Protein AF-A0A524F4Z5-F1 (afdb_monomer)

Nearest PDB structures (foldseek):
  6wq2-assembly1_B  TM=1.873E-01  e=2.964E+00  Sulfolobus islandicus filamentous virus
  3lyf-assembly6_D  TM=2.215E-01  e=5.406E+00  Rift Valley fever virus

Solvent-accessible surface area (backbone atoms only — not comparable to full-atom values): 9202 Å² total; per-residue (Å²): 134,85,80,88,82,89,83,84,81,87,85,84,71,66,66,62,55,52,52,51,52,51,52,48,54,51,49,52,53,50,51,53,51,49,51,52,52,48,54,63,68,63,49,78,84,70,77,68,49,76,67,52,51,51,50,53,50,47,60,42,35,22,27,77,62,23,43,53,51,48,50,57,37,37,76,74,36,52,68,59,35,51,52,51,44,45,70,77,46,37,73,73,53,62,75,41,46,70,61,51,50,52,38,53,76,69,63,76,53,81,60,48,73,39,45,44,68,57,54,52,49,50,51,30,56,74,73,65,55,71,90,81,54,71,41,72,45,98,87,71,53,74,40,46,46,73,61,51,55,61,65,71,77,113

Secondary structure (DSSP, 8-state):
-------------HHHHHHHHHHHHHHHHHHHHHHHHHHHHTS------HHHHHHHHHHHHB-HHHHHHHHHHHHH-HHHHHHHHHHHS-HHHHHTHHHHHHHHHTT-S-S--B-HHHHHHHHHHHTT-PPP-EEEPTTS-EEEHHHHHHHH--

pLDDT: mean 79.38, std 15.37, range [38.62, 95.5]

Structure (mmCIF, N/CA/C/O backbone):
data_AF-A0A524F4Z5-F1
#
_entry.id   AF-A0A524F4Z5-F1
#
loop_
_atom_site.group_PDB
_atom_site.id
_atom_site.type_symbol
_atom_site.label_atom_id
_atom_site.label_alt_id
_atom_site.label_comp_id
_atom_site.label_asym_id
_atom_site.label_entity_id
_atom_site.label_seq_id
_atom_site.pdbx_PDB_ins_code
_atom_site.Cartn_x
_atom_site.Cartn_y
_atom_site.Cartn_z
_atom_site.occupancy
_atom_site.B_iso_or_equiv
_atom_site.auth_seq_id
_atom_site.auth_comp_id
_atom_site.auth_asym_id
_atom_site.auth_atom_id
_atom_site.pdbx_PDB_model_num
ATOM 1 N N . MET A 1 1 ? 71.850 -47.833 -68.555 1.00 38.62 1 MET A N 1
ATOM 2 C CA . MET A 1 1 ? 72.145 -46.620 -67.765 1.00 38.62 1 MET A CA 1
ATOM 3 C C . MET A 1 1 ? 70.801 -45.934 -67.577 1.00 38.62 1 MET A C 1
ATOM 5 O O . MET A 1 1 ? 70.220 -45.579 -68.591 1.00 38.62 1 MET A O 1
ATOM 9 N N . HIS A 1 2 ? 70.133 -46.234 -66.455 1.00 41.25 2 HIS A N 1
ATOM 10 C CA . HIS A 1 2 ? 70.015 -45.360 -65.258 1.00 41.25 2 HIS A CA 1
ATOM 11 C C . HIS A 1 2 ? 68.964 -44.259 -65.516 1.00 41.25 2 HIS A C 1
ATOM 13 O O . HIS A 1 2 ? 69.040 -43.614 -66.550 1.00 41.25 2 HIS A O 1
ATOM 19 N N . ASP A 1 3 ? 67.951 -43.995 -64.697 1.00 41.09 3 ASP A N 1
ATOM 20 C CA . ASP A 1 3 ? 67.631 -44.443 -63.343 1.00 41.09 3 ASP A CA 1
ATOM 21 C C . ASP A 1 3 ? 66.128 -44.265 -63.073 1.00 41.09 3 ASP A C 1
ATOM 23 O O . ASP A 1 3 ? 65.439 -43.477 -63.725 1.00 41.09 3 ASP A O 1
ATOM 27 N N . SER A 1 4 ? 65.663 -45.045 -62.104 1.00 51.72 4 SER A N 1
ATOM 28 C CA . SER A 1 4 ? 64.424 -44.927 -61.338 1.00 51.72 4 SER A CA 1
ATOM 29 C C . SER A 1 4 ? 64.234 -43.533 -60.719 1.00 51.72 4 SER A C 1
ATOM 31 O O . SER A 1 4 ? 65.217 -42.868 -60.424 1.00 51.72 4 SER A O 1
ATOM 33 N N . GLU A 1 5 ? 62.992 -43.131 -60.427 1.00 43.03 5 GLU A N 1
ATOM 34 C CA . GLU A 1 5 ? 62.513 -42.970 -59.037 1.00 43.03 5 GLU A CA 1
ATOM 35 C C . GLU A 1 5 ? 61.092 -42.387 -58.969 1.00 43.03 5 GLU A C 1
ATOM 37 O O . GLU A 1 5 ? 60.738 -41.395 -59.604 1.00 43.03 5 GLU A O 1
ATOM 42 N N . GLU A 1 6 ? 60.280 -43.067 -58.161 1.00 54.38 6 GLU A N 1
ATOM 43 C CA . GLU A 1 6 ? 59.033 -42.603 -57.567 1.00 54.38 6 GLU A CA 1
ATOM 44 C C . GLU A 1 6 ? 59.255 -41.348 -56.711 1.00 54.38 6 GLU A C 1
ATOM 46 O O . GLU A 1 6 ? 60.280 -41.217 -56.058 1.00 54.38 6 GLU A O 1
ATOM 51 N N . THR A 1 7 ? 58.243 -40.487 -56.600 1.00 43.34 7 THR A N 1
ATOM 52 C CA . THR A 1 7 ? 57.747 -39.930 -55.320 1.00 43.34 7 THR A CA 1
ATOM 53 C C . THR A 1 7 ? 56.401 -39.248 -55.621 1.00 43.34 7 THR A C 1
ATOM 55 O O . THR A 1 7 ? 56.294 -38.448 -56.540 1.00 43.34 7 THR A O 1
ATOM 58 N N . SER A 1 8 ? 55.261 -39.721 -55.111 1.00 40.84 8 SER A N 1
ATOM 59 C CA . SER A 1 8 ? 54.790 -39.746 -53.719 1.00 40.84 8 SER A CA 1
ATOM 60 C C . SER A 1 8 ? 54.207 -38.401 -53.237 1.00 40.84 8 SER A C 1
ATOM 62 O O . SER A 1 8 ? 54.932 -37.444 -53.013 1.00 40.84 8 SER A O 1
ATOM 64 N N . SER A 1 9 ? 52.879 -38.433 -53.042 1.00 41.41 9 SER A N 1
ATOM 65 C CA . SER A 1 9 ? 52.069 -37.898 -51.923 1.00 41.41 9 SER A CA 1
ATOM 66 C C . SER A 1 9 ? 51.893 -36.383 -51.624 1.00 41.41 9 SER A C 1
ATOM 68 O O . SER A 1 9 ? 52.785 -35.731 -51.106 1.00 41.41 9 SER A O 1
ATOM 70 N N . ASN A 1 10 ? 50.620 -35.943 -51.789 1.00 48.47 10 ASN A N 1
ATOM 71 C CA . ASN A 1 10 ? 49.735 -35.117 -50.910 1.00 48.47 10 ASN A CA 1
ATOM 72 C C . ASN A 1 10 ? 50.155 -33.690 -50.452 1.00 48.47 10 ASN A C 1
ATOM 74 O O . ASN A 1 10 ? 51.334 -33.370 -50.492 1.00 48.47 10 ASN A O 1
ATOM 78 N N . PRO A 1 11 ? 49.262 -32.833 -49.879 1.00 50.22 11 PRO A N 1
ATOM 79 C CA . PRO A 1 11 ? 47.782 -32.774 -49.856 1.00 50.22 11 PRO A CA 1
ATOM 80 C C . PRO A 1 11 ? 47.219 -31.390 -50.306 1.00 50.22 11 PRO A C 1
ATOM 82 O O . PRO A 1 11 ? 47.897 -30.372 -50.196 1.00 50.22 11 PRO A O 1
ATOM 85 N N . LYS A 1 12 ? 45.955 -31.294 -50.751 1.00 47.56 12 LYS A N 1
ATOM 86 C CA . LYS A 1 12 ? 45.257 -29.991 -50.939 1.00 47.56 12 LYS A CA 1
ATOM 87 C C . LYS A 1 12 ? 43.838 -29.937 -50.353 1.00 47.56 12 LYS A C 1
ATOM 89 O O . LYS A 1 12 ? 43.072 -29.044 -50.691 1.00 47.56 12 LYS A O 1
ATOM 94 N N . ASP A 1 13 ? 43.515 -30.838 -49.430 1.00 50.78 13 ASP A N 1
ATOM 95 C CA . ASP A 1 13 ? 42.145 -30.971 -48.913 1.00 50.78 13 ASP A CA 1
ATOM 96 C C . ASP A 1 13 ? 41.924 -30.312 -47.534 1.00 50.78 13 ASP A C 1
ATOM 98 O O . ASP A 1 13 ? 40.803 -30.281 -47.046 1.00 50.78 13 ASP A O 1
ATOM 102 N N . GLY A 1 14 ? 42.958 -29.728 -46.911 1.00 50.19 14 GLY A N 1
ATOM 103 C CA . GLY A 1 14 ? 42.851 -29.126 -45.569 1.00 50.19 14 GLY A CA 1
ATOM 104 C C . GLY A 1 14 ? 42.303 -27.691 -45.523 1.00 50.19 14 GLY A C 1
ATOM 105 O O . GLY A 1 14 ? 41.652 -27.316 -44.555 1.00 50.19 14 GLY A O 1
ATOM 106 N N . GLU A 1 15 ? 42.523 -26.883 -46.567 1.00 51.28 15 GLU A N 1
ATOM 107 C CA . GLU A 1 15 ? 42.117 -25.464 -46.561 1.00 51.28 15 GLU A CA 1
ATOM 108 C C . GLU A 1 15 ? 40.605 -25.277 -46.760 1.00 51.28 15 GLU A C 1
ATOM 110 O O . GLU A 1 15 ? 40.031 -24.307 -46.276 1.00 51.28 15 GLU A O 1
ATOM 115 N N . SER A 1 16 ? 39.938 -26.205 -47.453 1.00 55.50 16 SER A N 1
ATOM 116 C CA . SER A 1 16 ? 38.496 -26.089 -47.727 1.00 55.50 16 SER A CA 1
ATOM 117 C C . SER A 1 16 ? 37.655 -26.411 -46.488 1.00 55.50 16 SER A C 1
ATOM 119 O O . SER A 1 16 ? 36.688 -25.708 -46.206 1.00 55.50 16 SER A O 1
ATOM 121 N N . GLU A 1 17 ? 38.067 -27.408 -45.698 1.00 54.53 17 GLU A N 1
ATOM 122 C CA . GLU A 1 17 ? 37.379 -27.773 -44.454 1.00 54.53 17 GLU A CA 1
ATOM 123 C C . GLU A 1 17 ? 37.566 -26.716 -43.354 1.00 54.53 17 GLU A C 1
ATOM 125 O O . GLU A 1 17 ? 36.618 -26.410 -42.630 1.00 54.53 17 GLU A O 1
ATOM 130 N N . GLU A 1 18 ? 38.749 -26.097 -43.240 1.00 57.56 18 GLU A N 1
ATOM 131 C CA . GLU A 1 18 ? 38.970 -24.995 -42.291 1.00 57.56 18 GLU A CA 1
ATOM 132 C C . GLU A 1 18 ? 38.126 -23.762 -42.630 1.00 57.56 18 GLU A C 1
ATOM 134 O O . GLU A 1 18 ? 37.496 -23.187 -41.738 1.00 57.56 18 GLU A O 1
ATOM 139 N N . VAL A 1 19 ? 38.047 -23.389 -43.911 1.00 59.69 19 VAL A N 1
ATOM 140 C CA . VAL A 1 19 ? 37.219 -22.262 -44.364 1.00 59.69 19 VAL A CA 1
ATOM 141 C C . VAL A 1 19 ? 35.735 -22.540 -44.121 1.00 59.69 19 VAL A C 1
ATOM 143 O O . VAL A 1 19 ? 35.024 -21.654 -43.639 1.00 59.69 19 VAL A O 1
ATOM 146 N N . ASP A 1 20 ? 35.267 -23.765 -44.366 1.00 68.81 20 ASP A N 1
ATOM 147 C CA . ASP A 1 20 ? 33.886 -24.162 -44.079 1.00 68.81 20 ASP A CA 1
ATOM 148 C C . ASP A 1 20 ? 33.585 -24.149 -42.568 1.00 68.81 20 ASP A C 1
ATOM 150 O O . ASP A 1 20 ? 32.542 -23.636 -42.141 1.00 68.81 20 ASP A O 1
ATOM 154 N N . HIS A 1 21 ? 34.529 -24.588 -41.730 1.00 73.06 21 HIS A N 1
ATOM 155 C CA . HIS A 1 21 ? 34.413 -24.513 -40.272 1.00 73.06 21 HIS A CA 1
ATOM 156 C C . HIS A 1 21 ? 34.409 -23.076 -39.734 1.00 73.06 21 HIS A C 1
ATOM 158 O O . HIS A 1 21 ? 33.690 -22.770 -38.773 1.00 73.06 21 HIS A O 1
ATOM 164 N N . GLU A 1 22 ? 35.193 -22.173 -40.321 1.00 71.75 22 GLU A N 1
ATOM 165 C CA . GLU A 1 22 ? 35.170 -20.752 -39.970 1.00 71.75 22 GLU A CA 1
ATOM 166 C C . GLU A 1 22 ? 33.857 -20.086 -40.392 1.00 71.75 22 GLU A C 1
ATOM 168 O O . GLU A 1 22 ? 33.263 -19.325 -39.615 1.00 71.75 22 GLU A O 1
ATOM 173 N N . LEU A 1 23 ? 33.342 -20.429 -41.574 1.00 75.25 23 LEU A N 1
ATOM 174 C CA . LEU A 1 23 ? 32.065 -19.925 -42.071 1.00 75.25 23 LEU A CA 1
ATOM 175 C C . LEU A 1 23 ? 30.895 -20.376 -41.185 1.00 75.25 23 LEU A C 1
ATOM 177 O O . LEU A 1 23 ? 29.981 -19.595 -40.889 1.00 75.25 23 LEU A O 1
ATOM 181 N N . GLU A 1 24 ? 30.938 -21.620 -40.715 1.00 80.00 24 GLU A N 1
ATOM 182 C CA . GLU A 1 24 ? 29.933 -22.184 -39.820 1.00 80.00 24 GLU A CA 1
ATOM 183 C C . GLU A 1 24 ? 29.983 -21.551 -38.423 1.00 80.00 24 GLU A C 1
ATOM 185 O O . GLU A 1 24 ? 28.942 -21.159 -37.882 1.00 80.00 24 GLU A O 1
ATOM 190 N N . LYS A 1 25 ? 31.184 -21.306 -37.879 1.00 83.31 25 LYS A N 1
ATOM 191 C CA . LYS A 1 25 ? 31.359 -20.536 -36.634 1.00 83.31 25 LYS A CA 1
ATOM 192 C C . LYS A 1 25 ? 30.787 -19.122 -36.749 1.00 83.31 25 LYS A C 1
ATOM 194 O O . LYS A 1 25 ? 30.129 -18.646 -35.820 1.00 83.31 25 LYS A O 1
ATOM 199 N N . ILE A 1 26 ? 30.991 -18.446 -37.882 1.00 80.00 26 ILE A N 1
ATOM 200 C CA . ILE A 1 26 ? 30.446 -17.101 -38.124 1.00 80.00 26 ILE A CA 1
ATOM 201 C C . ILE A 1 26 ? 28.912 -17.139 -38.208 1.00 80.00 26 ILE A C 1
ATOM 203 O O . ILE A 1 26 ? 28.247 -16.266 -37.637 1.00 80.00 26 ILE A O 1
ATOM 207 N N . ARG A 1 27 ? 28.333 -18.154 -38.863 1.00 80.62 27 ARG A N 1
ATOM 208 C CA . ARG A 1 27 ? 26.874 -18.355 -38.927 1.00 80.62 27 ARG A CA 1
ATOM 209 C C . ARG A 1 27 ? 26.264 -18.590 -37.550 1.00 80.62 27 ARG A C 1
ATOM 211 O O . ARG A 1 27 ? 25.295 -17.912 -37.211 1.00 80.62 27 ARG A O 1
ATOM 218 N N . LEU A 1 28 ? 26.848 -19.485 -36.754 1.00 83.88 28 LEU A N 1
ATOM 219 C CA . LEU A 1 28 ? 26.399 -19.781 -35.391 1.00 83.88 28 LEU A CA 1
ATOM 220 C C . LEU A 1 28 ? 26.448 -18.533 -34.508 1.00 83.88 28 LEU A C 1
ATOM 222 O O . LEU A 1 28 ? 25.459 -18.193 -33.861 1.00 83.88 28 LEU A O 1
ATOM 226 N N . LYS A 1 29 ? 27.550 -17.780 -34.563 1.00 84.00 29 LYS A N 1
ATOM 227 C CA . LYS A 1 29 ? 27.709 -16.539 -33.796 1.00 84.00 29 LYS A CA 1
ATOM 228 C C . LYS A 1 29 ? 26.704 -15.459 -34.213 1.00 84.00 29 LYS A C 1
ATOM 230 O O . LYS A 1 29 ? 26.162 -14.759 -33.357 1.00 84.00 29 LYS A O 1
ATOM 235 N N . ARG A 1 30 ? 26.401 -15.335 -35.514 1.00 82.25 30 ARG A N 1
ATOM 236 C CA . ARG A 1 30 ? 25.336 -14.441 -36.004 1.00 82.25 30 ARG A CA 1
ATOM 237 C C . ARG A 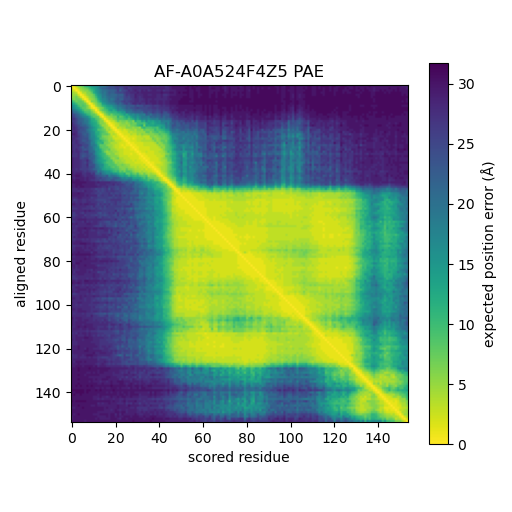1 30 ? 23.959 -14.888 -35.525 1.00 82.25 30 ARG A C 1
ATOM 239 O O . ARG A 1 30 ? 23.201 -14.051 -35.044 1.00 82.25 30 ARG A O 1
ATOM 246 N N . MET A 1 31 ? 23.650 -16.178 -35.617 1.00 84.25 31 MET A N 1
ATOM 247 C CA . MET A 1 31 ? 22.371 -16.731 -35.174 1.00 84.25 31 MET A CA 1
ATOM 248 C C . MET A 1 31 ? 22.164 -16.529 -33.670 1.00 84.25 31 MET A C 1
ATOM 250 O O . MET A 1 31 ? 21.097 -16.081 -33.260 1.00 84.25 31 MET A O 1
ATOM 254 N N . GLU A 1 32 ? 23.198 -16.756 -32.858 1.00 84.62 32 GLU A N 1
ATOM 255 C CA . GLU A 1 32 ? 23.166 -16.500 -31.417 1.00 84.62 32 GLU A CA 1
ATOM 256 C C . GLU A 1 32 ? 22.948 -15.010 -31.113 1.00 84.62 32 GLU A C 1
ATOM 258 O O . GLU A 1 32 ? 22.133 -14.658 -30.259 1.00 84.62 32 GLU A O 1
ATOM 263 N N . SER A 1 33 ? 23.627 -14.118 -31.844 1.00 81.94 33 SER A N 1
ATOM 264 C CA . SER A 1 33 ? 23.452 -12.672 -31.673 1.00 81.94 33 SER A CA 1
ATOM 265 C C . SER A 1 33 ? 22.035 -12.210 -32.035 1.00 81.94 33 SER A C 1
ATOM 267 O O . SER A 1 33 ? 21.447 -11.417 -31.299 1.00 81.94 33 SER A O 1
ATOM 269 N N . LEU A 1 34 ? 21.451 -12.772 -33.100 1.00 79.25 34 LEU A N 1
ATOM 270 C CA . LEU A 1 34 ? 20.078 -12.500 -33.524 1.00 79.25 34 LEU A CA 1
ATOM 271 C C . LEU A 1 34 ? 19.064 -13.045 -32.516 1.00 79.25 34 LEU A C 1
ATOM 273 O O . LEU A 1 34 ? 18.129 -12.334 -32.165 1.00 79.25 34 LEU A O 1
ATOM 277 N N . LEU A 1 35 ? 19.276 -14.253 -31.984 1.00 80.31 35 LEU A N 1
ATOM 278 C CA . LEU A 1 35 ? 18.445 -14.837 -30.925 1.00 80.31 35 LEU A CA 1
ATOM 279 C C . LEU A 1 35 ? 18.499 -14.014 -29.634 1.00 80.31 35 LEU A C 1
ATOM 281 O O . LEU A 1 35 ? 17.460 -13.763 -29.028 1.00 80.31 35 LEU A O 1
ATOM 285 N N . ARG A 1 36 ? 19.683 -13.542 -29.224 1.00 79.31 36 ARG A N 1
ATOM 286 C CA . ARG A 1 36 ? 19.837 -12.661 -28.054 1.00 79.31 36 ARG A CA 1
ATOM 287 C C . ARG A 1 36 ? 19.158 -11.311 -28.257 1.00 79.31 36 ARG A C 1
ATOM 289 O O . ARG A 1 36 ? 18.475 -10.836 -27.350 1.00 79.31 36 ARG A O 1
ATOM 296 N N . GLN A 1 37 ? 19.308 -10.709 -29.435 1.00 75.25 37 GLN A N 1
ATOM 297 C CA . GLN A 1 37 ? 18.658 -9.444 -29.770 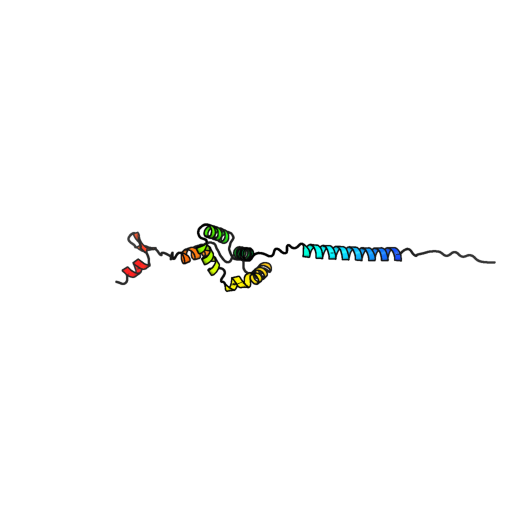1.00 75.25 37 GLN A CA 1
ATOM 298 C C . GLN A 1 37 ? 17.135 -9.611 -29.844 1.00 75.25 37 GLN A C 1
ATOM 300 O O . GLN A 1 37 ? 16.393 -8.780 -29.319 1.00 75.25 37 GLN A O 1
ATOM 305 N N . GLN A 1 38 ? 16.655 -10.719 -30.408 1.00 70.62 38 GLN A N 1
ATOM 306 C CA . GLN A 1 38 ? 15.236 -11.053 -30.464 1.00 70.62 38 GLN A CA 1
ATOM 307 C C . GLN A 1 38 ? 14.663 -11.331 -29.065 1.00 70.62 38 GLN A C 1
ATOM 309 O O . GLN A 1 38 ? 13.594 -10.819 -28.749 1.00 70.62 38 GLN A O 1
ATOM 314 N N . GLN A 1 39 ? 15.380 -12.044 -28.189 1.00 66.06 39 GLN A N 1
ATOM 315 C CA . GLN A 1 39 ? 14.977 -12.235 -26.789 1.00 66.06 39 GLN A CA 1
ATOM 316 C C . GLN A 1 39 ? 14.957 -10.922 -25.997 1.00 66.06 39 GLN A C 1
ATOM 318 O O . GLN A 1 39 ? 14.060 -10.723 -25.181 1.00 66.06 39 GLN A O 1
ATOM 323 N N . GLN A 1 40 ? 15.901 -10.004 -26.233 1.00 61.97 40 GLN A N 1
ATOM 324 C CA . GLN A 1 40 ? 15.853 -8.666 -25.630 1.00 61.97 40 GLN A CA 1
ATOM 325 C C . GLN A 1 40 ? 14.678 -7.833 -26.157 1.00 61.97 40 GLN A C 1
ATOM 327 O O . GLN A 1 40 ? 14.064 -7.114 -25.376 1.00 61.97 40 GLN A O 1
ATOM 332 N N . SER A 1 41 ? 14.328 -7.973 -27.438 1.00 57.16 41 SER A N 1
ATOM 333 C CA . SER A 1 41 ? 13.207 -7.258 -28.073 1.00 57.16 41 SER A CA 1
ATOM 334 C C . SER A 1 41 ? 11.832 -7.835 -27.708 1.00 57.16 41 SER A C 1
ATOM 336 O O . SER A 1 41 ? 10.829 -7.137 -27.802 1.00 57.16 41 SER A O 1
ATOM 338 N N . GLN A 1 42 ? 11.782 -9.110 -27.304 1.00 54.16 42 GLN A N 1
ATOM 339 C CA . GLN A 1 42 ? 10.577 -9.797 -26.826 1.00 54.16 42 GLN A CA 1
ATOM 340 C C . GLN A 1 42 ? 10.391 -9.719 -25.309 1.00 54.16 42 GLN A C 1
ATOM 342 O O . GLN A 1 42 ? 9.382 -10.210 -24.800 1.00 54.16 42 GLN A O 1
ATOM 347 N N . ARG A 1 43 ? 11.310 -9.086 -24.564 1.00 54.78 43 ARG A N 1
ATOM 348 C CA . ARG A 1 43 ? 10.952 -8.635 -23.218 1.00 54.78 43 ARG A CA 1
ATOM 349 C C . ARG A 1 43 ? 9.784 -7.680 -23.408 1.00 54.78 43 ARG A C 1
ATOM 351 O O . ARG A 1 43 ? 9.949 -6.707 -24.144 1.00 54.78 43 ARG A O 1
ATOM 358 N N . PRO A 1 44 ? 8.607 -7.959 -22.828 1.00 50.22 44 PRO A N 1
ATOM 359 C CA . PRO A 1 44 ? 7.492 -7.059 -22.987 1.00 50.22 44 PRO A CA 1
ATOM 360 C C . PRO A 1 44 ? 7.968 -5.698 -22.490 1.00 50.22 44 PRO A C 1
ATOM 362 O O . PRO A 1 44 ? 8.296 -5.533 -21.315 1.00 50.22 44 PRO A O 1
ATOM 365 N N . ASN A 1 45 ? 8.009 -4.715 -23.388 1.00 49.59 45 AS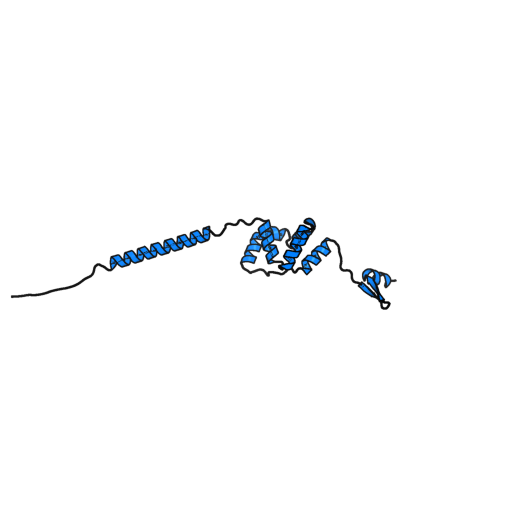N A N 1
ATOM 366 C CA . ASN A 1 45 ? 7.910 -3.314 -23.013 1.00 49.59 45 ASN A CA 1
ATOM 367 C C . ASN A 1 45 ? 6.489 -3.115 -22.467 1.00 49.59 45 ASN A C 1
ATOM 369 O O . ASN A 1 45 ? 5.673 -2.407 -23.048 1.00 49.59 45 ASN A O 1
ATOM 373 N N . THR A 1 46 ? 6.146 -3.813 -21.384 1.00 56.25 46 THR A N 1
ATOM 374 C CA . THR A 1 46 ? 4.992 -3.503 -20.561 1.00 56.25 46 THR A CA 1
ATOM 375 C C . THR A 1 46 ? 5.352 -2.199 -19.888 1.00 56.25 46 THR A C 1
ATOM 377 O O . THR A 1 46 ? 5.970 -2.165 -18.826 1.00 56.25 46 THR A O 1
ATOM 380 N N . SER A 1 47 ? 5.032 -1.108 -20.571 1.00 65.12 47 SER A N 1
ATOM 381 C CA . SER A 1 47 ? 4.874 0.199 -19.968 1.00 65.12 47 SER A CA 1
ATOM 382 C C . SER A 1 47 ? 3.804 0.056 -18.888 1.00 65.12 47 SER A C 1
ATOM 384 O O . SER A 1 47 ? 2.610 0.179 -19.145 1.00 65.12 47 SER A O 1
ATOM 386 N N . TYR A 1 48 ? 4.241 -0.289 -17.676 1.00 75.12 48 TYR A N 1
ATOM 387 C CA . TYR A 1 48 ? 3.371 -0.385 -16.513 1.00 75.12 48 TYR A CA 1
ATOM 388 C C . TYR A 1 48 ? 2.674 0.956 -16.315 1.00 75.12 48 TYR A C 1
ATOM 390 O O . TYR A 1 48 ? 3.324 2.011 -16.319 1.00 75.12 48 TYR A O 1
ATOM 398 N N . THR A 1 49 ? 1.357 0.925 -16.128 1.00 86.81 49 THR A N 1
ATOM 399 C CA . THR A 1 49 ? 0.628 2.141 -15.782 1.00 86.81 49 THR A CA 1
ATOM 400 C C . THR A 1 49 ? 1.064 2.614 -14.397 1.00 86.81 49 THR A C 1
ATOM 402 O O . THR A 1 49 ? 1.600 1.849 -13.591 1.00 86.81 49 THR A O 1
ATOM 405 N N . GLN A 1 50 ? 0.819 3.884 -14.074 1.00 84.00 50 GLN A N 1
ATOM 406 C CA . GLN A 1 50 ? 1.122 4.401 -12.737 1.00 84.00 50 GLN A CA 1
ATOM 407 C C . GLN A 1 50 ? 0.418 3.588 -11.633 1.00 84.00 50 GLN A C 1
ATOM 409 O O . GLN A 1 50 ? 0.987 3.375 -10.566 1.00 84.00 50 GLN A O 1
ATOM 414 N N . GLN A 1 51 ? -0.784 3.075 -11.909 1.00 87.06 51 GLN A N 1
ATOM 415 C CA . GLN A 1 51 ? -1.535 2.222 -10.986 1.00 87.06 51 GLN A CA 1
ATOM 416 C C . GLN A 1 51 ? -0.877 0.853 -10.791 1.00 87.06 51 GLN A C 1
ATOM 418 O O . GLN A 1 51 ? -0.802 0.367 -9.662 1.00 87.06 51 GLN A O 1
ATOM 423 N N . ASP A 1 52 ? -0.340 0.258 -11.856 1.00 89.25 52 ASP A N 1
ATOM 424 C CA . ASP A 1 52 ? 0.388 -1.011 -11.765 1.00 89.25 52 ASP A CA 1
ATOM 425 C C . ASP A 1 52 ? 1.656 -0.854 -10.930 1.00 89.25 52 ASP A C 1
ATOM 427 O O . ASP A 1 52 ? 1.929 -1.670 -10.052 1.00 89.25 52 ASP A O 1
ATOM 431 N N . LYS A 1 53 ? 2.384 0.248 -11.137 1.00 89.25 53 LYS A N 1
ATOM 432 C CA . LYS A 1 53 ? 3.581 0.583 -10.359 1.00 89.25 53 LYS A CA 1
ATOM 433 C C . LYS A 1 53 ? 3.264 0.719 -8.871 1.00 89.25 53 LYS A C 1
ATOM 435 O O . LYS A 1 53 ? 3.939 0.117 -8.038 1.00 89.25 53 LYS A O 1
ATOM 440 N N . ILE A 1 54 ? 2.201 1.453 -8.535 1.00 90.81 54 ILE A N 1
ATOM 441 C CA . ILE A 1 54 ? 1.723 1.584 -7.151 1.00 90.81 54 ILE A CA 1
ATOM 442 C C . ILE A 1 54 ? 1.381 0.207 -6.582 1.00 90.81 54 ILE A C 1
ATOM 444 O O . ILE A 1 54 ? 1.814 -0.130 -5.483 1.00 90.81 54 ILE A O 1
ATOM 4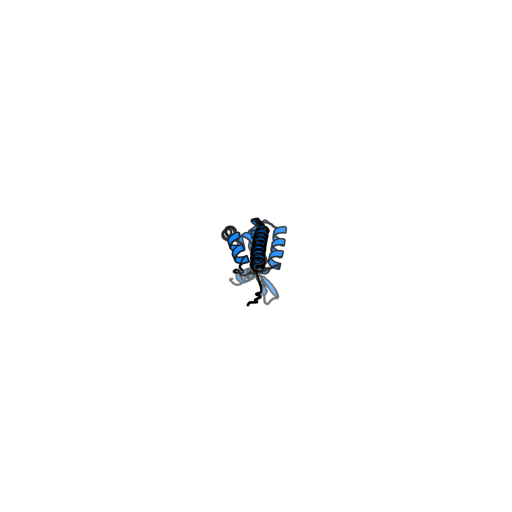48 N N . ARG A 1 55 ? 0.640 -0.614 -7.333 1.00 91.56 55 ARG A N 1
ATOM 449 C CA . ARG A 1 55 ? 0.253 -1.957 -6.898 1.00 91.56 55 ARG A CA 1
ATOM 450 C C . ARG A 1 55 ? 1.467 -2.844 -6.625 1.00 91.56 55 ARG A C 1
ATOM 452 O O . ARG A 1 55 ? 1.492 -3.496 -5.585 1.00 91.56 55 ARG A O 1
ATOM 459 N N . MET A 1 56 ? 2.459 -2.849 -7.514 1.00 89.94 56 MET A N 1
ATOM 460 C CA . MET A 1 56 ? 3.698 -3.616 -7.345 1.00 89.94 56 MET A CA 1
ATOM 461 C C . MET A 1 56 ? 4.444 -3.199 -6.079 1.00 89.94 56 MET A C 1
ATOM 463 O O . MET A 1 56 ? 4.862 -4.048 -5.295 1.00 89.94 56 MET A O 1
ATOM 467 N N . VAL A 1 57 ? 4.566 -1.890 -5.848 1.00 90.69 57 VAL A N 1
ATOM 468 C CA . VAL A 1 57 ? 5.207 -1.354 -4.645 1.00 90.69 57 VAL A CA 1
ATOM 469 C C . VAL A 1 57 ? 4.438 -1.764 -3.391 1.00 90.69 57 VAL A C 1
ATOM 471 O O . VAL A 1 57 ? 5.047 -2.265 -2.450 1.00 90.69 57 VAL A O 1
ATOM 474 N N . LEU A 1 58 ? 3.110 -1.610 -3.379 1.00 91.50 58 LEU A N 1
ATOM 475 C CA . LEU A 1 58 ? 2.272 -2.000 -2.241 1.00 91.50 58 LEU A CA 1
ATOM 476 C C . LEU A 1 58 ? 2.408 -3.491 -1.925 1.00 91.50 58 LEU A C 1
ATOM 478 O O . LEU A 1 58 ? 2.574 -3.851 -0.764 1.00 91.50 58 LEU A O 1
ATOM 482 N N . GLN A 1 59 ? 2.391 -4.345 -2.948 1.00 91.94 59 GLN A N 1
ATOM 483 C CA . GLN A 1 59 ? 2.587 -5.787 -2.787 1.00 91.94 59 GLN A CA 1
ATOM 484 C C . GLN A 1 59 ? 3.974 -6.144 -2.252 1.00 91.94 59 GLN A C 1
ATOM 486 O O . GLN A 1 59 ? 4.112 -7.155 -1.574 1.00 91.94 59 GLN A O 1
ATOM 491 N N . ALA A 1 60 ? 4.996 -5.341 -2.549 1.00 90.50 60 ALA A N 1
ATOM 492 C CA . ALA A 1 60 ? 6.340 -5.589 -2.053 1.00 90.50 60 ALA A CA 1
ATOM 493 C C . ALA A 1 60 ? 6.529 -5.141 -0.595 1.00 90.50 60 ALA A C 1
ATOM 495 O O . ALA A 1 60 ? 7.224 -5.809 0.172 1.00 90.50 60 ALA A O 1
ATOM 496 N N . ILE A 1 61 ? 5.934 -4.011 -0.200 1.00 91.25 61 ILE A N 1
ATOM 497 C CA . ILE A 1 61 ? 6.114 -3.447 1.148 1.00 91.25 61 ILE A CA 1
ATOM 498 C C . ILE A 1 61 ? 5.146 -4.036 2.179 1.00 91.25 61 ILE A C 1
ATOM 500 O O . ILE A 1 61 ? 5.480 -4.067 3.363 1.00 91.25 61 ILE A O 1
ATOM 504 N N . MET A 1 62 ? 3.959 -4.481 1.760 1.00 94.00 62 MET A N 1
ATOM 505 C CA . MET A 1 62 ? 2.938 -5.061 2.635 1.00 94.00 62 MET A CA 1
ATOM 506 C C . MET A 1 62 ? 3.045 -6.580 2.672 1.00 94.00 62 MET A C 1
ATOM 508 O O . MET A 1 62 ? 3.358 -7.206 1.663 1.00 94.00 62 MET A O 1
ATOM 512 N N . THR A 1 63 ? 2.703 -7.184 3.810 1.00 94.56 63 THR A N 1
ATOM 513 C CA . THR A 1 63 ? 2.471 -8.631 3.857 1.00 94.56 63 THR A CA 1
ATOM 514 C C . THR A 1 63 ? 1.285 -9.014 2.953 1.00 94.56 63 THR A C 1
ATOM 516 O O . THR A 1 63 ? 0.386 -8.195 2.723 1.00 94.56 63 THR A O 1
ATOM 519 N N . PRO A 1 64 ? 1.207 -10.266 2.459 1.00 93.25 64 PRO A N 1
ATOM 520 C CA . PRO A 1 64 ? 0.087 -10.711 1.625 1.00 93.25 64 PRO A CA 1
ATOM 521 C C . PRO A 1 64 ? -1.285 -10.534 2.288 1.00 93.25 64 PRO A C 1
ATOM 523 O O . PRO A 1 64 ? -2.281 -10.300 1.600 1.00 93.25 64 PRO A O 1
ATOM 526 N N . GLU A 1 65 ? -1.343 -10.635 3.617 1.00 94.50 65 GLU A N 1
ATOM 527 C CA . GLU A 1 65 ? -2.576 -10.440 4.383 1.00 94.50 65 GLU A CA 1
ATOM 528 C C . GLU A 1 65 ? -2.914 -8.963 4.566 1.00 94.50 65 GLU A C 1
ATOM 530 O O . GLU A 1 65 ? -4.069 -8.573 4.394 1.00 94.50 65 GLU A O 1
ATOM 535 N N . ALA A 1 66 ? -1.910 -8.117 4.812 1.00 94.81 66 ALA A N 1
ATOM 536 C CA . ALA A 1 66 ? -2.088 -6.670 4.831 1.00 94.81 66 ALA A CA 1
ATOM 537 C C . ALA A 1 66 ? -2.601 -6.146 3.482 1.00 94.81 66 ALA A C 1
ATOM 539 O O . ALA A 1 66 ? -3.534 -5.344 3.448 1.00 94.81 66 ALA A O 1
ATOM 540 N N . PHE A 1 67 ? -2.053 -6.646 2.371 1.00 95.06 67 PHE A N 1
ATOM 541 C CA . PHE A 1 67 ? -2.491 -6.260 1.031 1.00 95.06 67 PHE A CA 1
ATOM 542 C C . PHE A 1 67 ? -3.936 -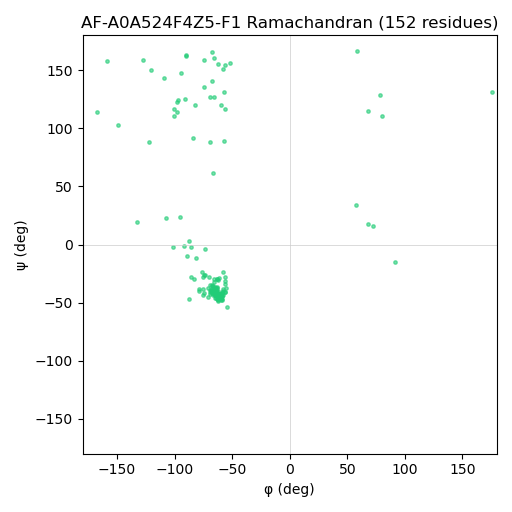6.698 0.749 1.00 95.06 67 PHE A C 1
ATOM 544 O O . PHE A 1 67 ? -4.734 -5.905 0.251 1.00 95.06 67 PHE A O 1
ATOM 551 N N . ARG A 1 68 ? -4.313 -7.930 1.123 1.00 95.31 68 ARG A N 1
ATOM 552 C CA . ARG A 1 68 ? -5.705 -8.403 1.023 1.00 95.31 68 ARG A CA 1
ATOM 553 C C . ARG A 1 68 ? -6.658 -7.563 1.870 1.00 95.31 68 ARG A C 1
ATOM 555 O O . ARG A 1 68 ? -7.727 -7.183 1.395 1.00 95.31 68 ARG A O 1
ATOM 562 N N . TYR A 1 69 ? -6.257 -7.224 3.093 1.00 95.12 69 TYR A N 1
ATOM 563 C CA . TYR A 1 69 ? -7.051 -6.362 3.961 1.00 95.12 69 TYR A CA 1
ATOM 564 C C . TYR A 1 69 ? -7.218 -4.957 3.366 1.00 95.12 69 TYR A C 1
ATOM 566 O O . TYR A 1 69 ? -8.332 -4.438 3.327 1.00 95.12 69 TYR A O 1
ATOM 574 N N . TYR A 1 70 ? -6.152 -4.375 2.816 1.00 94.56 70 TYR A N 1
ATOM 575 C CA . TYR A 1 70 ? -6.213 -3.099 2.105 1.00 94.56 70 TYR A CA 1
ATOM 576 C C . TYR A 1 70 ? -7.184 -3.135 0.914 1.00 94.56 70 TYR A C 1
ATOM 578 O O . TYR A 1 70 ? -7.987 -2.215 0.767 1.00 94.56 70 TYR A O 1
ATOM 586 N N . LEU A 1 71 ? -7.178 -4.204 0.107 1.00 94.69 71 LEU A N 1
ATOM 587 C CA . LEU A 1 71 ? -8.150 -4.366 -0.984 1.00 94.69 71 LEU A CA 1
ATOM 588 C C . LEU A 1 71 ? -9.590 -4.390 -0.457 1.00 94.69 71 LEU A C 1
ATOM 590 O O . LEU A 1 71 ? -10.436 -3.675 -0.981 1.00 94.69 71 LEU A O 1
ATOM 594 N N . SER A 1 72 ? -9.845 -5.097 0.648 1.00 95.50 72 SER A N 1
ATOM 595 C CA . SER A 1 72 ? -11.172 -5.090 1.279 1.00 95.50 72 SER A CA 1
ATOM 596 C C . SER A 1 72 ? -11.595 -3.706 1.787 1.00 95.50 72 SER A C 1
ATOM 598 O O . SER A 1 72 ? -12.784 -3.408 1.851 1.00 95.50 72 SER A O 1
ATOM 600 N N . ILE A 1 73 ? -10.647 -2.853 2.196 1.00 93.50 73 ILE A N 1
ATOM 601 C CA . ILE A 1 73 ? -10.941 -1.462 2.562 1.00 93.50 73 ILE A CA 1
ATOM 602 C C . ILE A 1 73 ? -11.275 -0.669 1.303 1.00 93.50 73 ILE A C 1
ATOM 604 O O . ILE A 1 73 ? -12.268 0.045 1.304 1.00 93.50 73 ILE A O 1
ATOM 608 N N . LYS A 1 74 ? -10.497 -0.830 0.228 1.00 93.19 74 LYS A N 1
ATOM 609 C CA . LYS A 1 74 ? -10.728 -0.147 -1.050 1.00 93.19 74 LYS A CA 1
ATOM 610 C C . LYS A 1 74 ? -12.114 -0.440 -1.626 1.00 93.19 74 LYS A C 1
ATOM 612 O O . LYS A 1 74 ? -12.757 0.484 -2.109 1.00 93.19 74 LYS A O 1
ATOM 617 N N . ASP A 1 75 ? -12.579 -1.683 -1.520 1.00 94.75 75 ASP A N 1
ATOM 618 C CA . ASP A 1 75 ? -13.911 -2.082 -1.989 1.00 94.75 75 ASP A CA 1
ATOM 619 C C . ASP A 1 75 ? -15.047 -1.491 -1.132 1.00 94.75 75 ASP A C 1
ATOM 621 O O . ASP A 1 75 ? -16.155 -1.285 -1.624 1.00 94.75 75 ASP A O 1
ATOM 625 N N . ARG A 1 76 ? -14.787 -1.220 0.156 1.00 93.50 76 ARG A N 1
ATOM 626 C CA . ARG A 1 76 ? -15.769 -0.662 1.104 1.00 93.50 76 ARG A CA 1
ATOM 627 C C . ARG A 1 76 ? -15.815 0.864 1.080 1.00 93.50 76 ARG A C 1
ATOM 629 O O . ARG A 1 76 ? -16.895 1.443 1.081 1.00 93.50 76 ARG A O 1
ATOM 636 N N . ASP A 1 77 ? -14.650 1.501 1.115 1.00 92.88 77 ASP A N 1
ATOM 637 C CA . ASP A 1 77 ? -14.481 2.950 1.138 1.00 92.88 77 ASP A CA 1
ATOM 638 C C . ASP A 1 77 ? -13.172 3.339 0.435 1.00 92.88 77 ASP A C 1
ATOM 640 O O . ASP A 1 77 ? -12.063 3.252 0.979 1.00 92.88 77 ASP A O 1
ATOM 644 N N . GLU A 1 78 ? -13.320 3.824 -0.795 1.00 93.00 78 GLU A N 1
ATOM 645 C CA . GLU A 1 78 ? -12.202 4.274 -1.615 1.00 93.00 78 GLU A CA 1
ATOM 646 C C . GLU A 1 78 ? -11.500 5.511 -1.024 1.00 93.00 78 GLU A C 1
ATOM 648 O O . GLU A 1 78 ? -10.279 5.643 -1.134 1.00 93.00 78 GLU A O 1
ATOM 653 N N . ASN A 1 79 ? -12.221 6.400 -0.331 1.00 93.25 79 ASN A N 1
ATOM 654 C CA . ASN A 1 79 ? -11.621 7.583 0.290 1.00 93.25 79 ASN A CA 1
ATOM 655 C C . ASN A 1 79 ? -10.718 7.193 1.461 1.00 93.25 79 ASN A C 1
ATOM 657 O O . ASN A 1 79 ? -9.617 7.733 1.609 1.00 93.25 79 ASN A O 1
ATOM 661 N N . LEU A 1 80 ? -11.167 6.247 2.285 1.00 92.25 80 LEU A N 1
ATOM 662 C CA . LEU A 1 80 ? -10.376 5.695 3.379 1.00 92.25 80 LEU A CA 1
ATOM 663 C C . LEU A 1 80 ? -9.125 4.986 2.847 1.00 92.25 80 LEU A C 1
ATOM 665 O O . LEU A 1 80 ? -8.022 5.252 3.332 1.00 92.25 80 LEU A O 1
ATOM 669 N N . ALA A 1 81 ? -9.268 4.153 1.814 1.00 93.44 81 ALA A N 1
ATOM 670 C CA . ALA A 1 81 ? -8.138 3.484 1.173 1.00 93.44 81 ALA A CA 1
ATOM 671 C C . ALA A 1 81 ? -7.128 4.485 0.592 1.00 93.44 81 ALA A C 1
ATOM 673 O O . ALA A 1 81 ? -5.929 4.349 0.831 1.00 93.44 81 ALA A O 1
ATOM 674 N N . ASN A 1 82 ? -7.595 5.540 -0.081 1.00 92.88 82 ASN A N 1
ATOM 675 C CA . ASN A 1 82 ? -6.732 6.596 -0.613 1.00 92.88 82 ASN A CA 1
ATOM 676 C C . ASN A 1 82 ? -5.991 7.360 0.493 1.00 92.88 82 ASN A C 1
ATOM 678 O O . ASN A 1 82 ? -4.821 7.708 0.328 1.00 92.88 82 ASN A O 1
ATOM 682 N N . ARG A 1 83 ? -6.623 7.587 1.649 1.00 92.69 83 ARG A N 1
ATOM 683 C CA . ARG A 1 83 ? -5.952 8.191 2.812 1.00 92.69 83 ARG A CA 1
ATOM 684 C C . ARG A 1 83 ? -4.880 7.275 3.392 1.00 92.69 83 ARG A C 1
ATOM 686 O O . ARG A 1 83 ? -3.786 7.747 3.689 1.00 92.69 83 ARG A O 1
ATOM 693 N N . ILE A 1 84 ? -5.161 5.977 3.519 1.00 92.38 84 ILE A N 1
ATOM 694 C CA . ILE A 1 84 ? -4.156 4.985 3.932 1.00 92.38 84 ILE A CA 1
ATOM 695 C C . ILE A 1 84 ? -2.996 4.988 2.934 1.00 92.38 84 ILE A C 1
ATOM 697 O O . ILE A 1 84 ? -1.838 5.056 3.342 1.00 92.38 84 ILE A O 1
ATOM 701 N N . LEU A 1 85 ? -3.301 4.997 1.635 1.00 92.50 85 LEU A N 1
ATOM 702 C CA . LEU A 1 85 ? -2.310 5.035 0.569 1.00 92.50 85 LEU A CA 1
ATOM 703 C C . LEU A 1 85 ? -1.404 6.265 0.668 1.00 92.50 85 LEU A C 1
ATOM 705 O O . LEU A 1 85 ? -0.197 6.116 0.558 1.00 92.50 85 LEU A O 1
ATOM 709 N N . GLN A 1 86 ? -1.950 7.455 0.922 1.00 91.94 86 GLN A N 1
ATOM 710 C CA . GLN A 1 86 ? -1.155 8.680 1.083 1.00 91.94 86 GLN A CA 1
ATOM 711 C C . GLN A 1 86 ? -0.246 8.655 2.318 1.00 91.94 86 GLN A C 1
ATOM 713 O O . GLN A 1 86 ? 0.810 9.286 2.313 1.00 91.94 86 GLN A O 1
ATOM 718 N N . ILE A 1 87 ? -0.644 7.945 3.378 1.00 90.62 87 ILE A N 1
ATOM 719 C CA . ILE A 1 87 ? 0.188 7.772 4.575 1.00 90.62 87 ILE A CA 1
ATOM 720 C C . ILE A 1 87 ? 1.311 6.767 4.304 1.00 90.62 87 ILE A C 1
ATOM 722 O O . ILE A 1 87 ? 2.449 6.998 4.704 1.00 90.62 87 ILE A O 1
ATOM 726 N N . VAL A 1 88 ? 0.994 5.655 3.637 1.00 90.12 88 VAL A N 1
ATOM 727 C CA . VAL A 1 88 ? 1.952 4.578 3.346 1.00 90.12 88 VAL A CA 1
ATOM 728 C C . VAL A 1 88 ? 2.929 4.976 2.237 1.00 90.12 88 VAL A C 1
ATOM 730 O O . VAL A 1 88 ? 4.123 4.708 2.336 1.00 90.12 88 VAL A O 1
ATOM 733 N N . LEU A 1 89 ? 2.431 5.635 1.193 1.00 90.50 89 LEU A N 1
ATOM 734 C CA . LEU A 1 89 ? 3.184 6.159 0.060 1.00 90.50 89 LEU A CA 1
ATOM 735 C C . LEU A 1 89 ? 2.937 7.669 -0.052 1.00 90.50 89 LEU A C 1
ATOM 737 O O . LEU A 1 89 ? 2.034 8.102 -0.773 1.00 90.50 89 LEU A O 1
ATOM 741 N N . PRO A 1 90 ? 3.740 8.493 0.641 1.00 89.50 90 PRO A N 1
ATOM 742 C CA . PRO A 1 90 ? 3.650 9.940 0.530 1.00 89.50 90 PRO A CA 1
ATOM 743 C C . PRO A 1 90 ? 3.803 10.425 -0.922 1.00 89.50 90 PRO A C 1
ATOM 745 O O . PRO A 1 90 ? 4.492 9.780 -1.719 1.00 89.50 90 PRO A O 1
ATOM 748 N N . PRO A 1 91 ? 3.258 11.603 -1.280 1.00 87.69 91 PRO A N 1
ATOM 749 C CA . PRO A 1 91 ? 3.349 12.142 -2.639 1.00 87.69 91 PRO A CA 1
ATOM 750 C C . PRO A 1 91 ? 4.781 12.285 -3.172 1.00 87.69 91 PRO A C 1
ATOM 752 O O . PRO A 1 91 ? 4.999 12.215 -4.377 1.00 87.69 91 PRO A O 1
ATOM 755 N N . THR A 1 92 ? 5.761 12.478 -2.287 1.00 89.00 92 THR A N 1
ATOM 756 C CA . THR A 1 92 ? 7.187 12.497 -2.641 1.00 89.00 92 THR A CA 1
ATOM 757 C C . THR A 1 92 ? 7.648 11.141 -3.172 1.00 89.00 92 THR A C 1
ATOM 759 O O . THR A 1 92 ? 8.237 11.079 -4.243 1.00 89.00 92 THR A O 1
ATOM 762 N N . VAL A 1 93 ? 7.279 10.053 -2.491 1.00 86.94 93 VAL A N 1
ATOM 763 C CA . VAL A 1 93 ? 7.570 8.674 -2.909 1.00 86.94 93 VAL A CA 1
ATOM 764 C C . VAL A 1 93 ? 6.808 8.316 -4.186 1.00 86.94 93 VAL A C 1
ATOM 766 O O . VAL A 1 93 ? 7.345 7.643 -5.060 1.00 86.94 93 VAL A O 1
ATOM 769 N N . MET A 1 94 ? 5.577 8.817 -4.348 1.00 87.00 94 MET A N 1
ATOM 770 C CA . MET A 1 94 ? 4.788 8.590 -5.566 1.00 87.00 94 MET A CA 1
ATOM 771 C C . MET A 1 94 ? 5.441 9.159 -6.837 1.00 87.00 94 MET A C 1
ATOM 773 O O . MET A 1 94 ? 5.215 8.629 -7.924 1.00 87.00 94 MET A O 1
ATOM 777 N N . ARG A 1 95 ? 6.247 10.224 -6.727 1.00 88.00 95 ARG A N 1
ATOM 778 C CA . ARG A 1 95 ? 6.995 10.786 -7.868 1.00 88.00 95 ARG A CA 1
ATOM 779 C C . ARG A 1 95 ? 8.178 9.913 -8.277 1.00 88.00 95 ARG A C 1
ATOM 781 O O . ARG A 1 95 ? 8.572 9.932 -9.436 1.00 88.00 95 ARG A O 1
ATOM 788 N N . GLU A 1 96 ? 8.709 9.138 -7.340 1.00 90.12 96 GLU A N 1
ATOM 789 C CA . GLU A 1 96 ? 9.912 8.320 -7.503 1.00 90.12 96 GLU A CA 1
ATOM 790 C C . GLU A 1 96 ? 9.586 6.819 -7.600 1.00 90.12 96 GLU A C 1
ATOM 792 O O . GLU A 1 96 ? 10.441 5.971 -7.349 1.00 90.12 96 GLU A O 1
ATOM 797 N N . LEU A 1 97 ? 8.355 6.461 -7.990 1.00 87.62 97 LEU A N 1
ATOM 798 C CA . LEU A 1 97 ? 7.915 5.061 -8.087 1.00 87.62 97 LEU A CA 1
ATOM 799 C C . LEU A 1 97 ? 8.811 4.213 -8.991 1.00 87.62 97 LEU A C 1
ATOM 801 O O . LEU A 1 97 ? 9.067 3.056 -8.676 1.00 87.62 97 LEU A O 1
ATOM 805 N N . ASP A 1 98 ? 9.301 4.781 -10.092 1.00 86.56 98 ASP A N 1
ATOM 806 C CA . ASP A 1 98 ? 10.193 4.075 -11.016 1.00 86.56 98 ASP A CA 1
ATOM 807 C C . ASP A 1 98 ? 11.524 3.702 -10.365 1.00 86.56 98 ASP A C 1
ATOM 809 O O . ASP A 1 98 ? 11.982 2.563 -10.476 1.00 86.56 98 ASP A O 1
ATOM 813 N N . LEU A 1 99 ? 12.099 4.636 -9.609 1.00 89.00 99 LEU A N 1
ATOM 814 C CA . LEU A 1 99 ? 13.315 4.403 -8.842 1.00 89.00 99 LEU A CA 1
ATOM 815 C C . LEU A 1 99 ? 13.076 3.359 -7.740 1.00 89.00 99 LEU A C 1
ATOM 817 O O . LEU A 1 99 ? 13.893 2.464 -7.528 1.00 89.00 99 LEU A O 1
ATOM 821 N N . LEU A 1 100 ? 11.925 3.427 -7.069 1.00 87.19 100 LEU A N 1
ATOM 822 C CA . LEU A 1 100 ? 11.558 2.474 -6.027 1.00 87.19 100 LEU A CA 1
ATOM 823 C C . LEU A 1 100 ? 11.397 1.050 -6.580 1.00 87.19 100 LEU A C 1
ATOM 825 O O . LEU A 1 100 ? 11.887 0.095 -5.978 1.00 87.19 100 LEU A O 1
ATOM 829 N N . ILE A 1 101 ? 10.764 0.899 -7.746 1.00 88.00 101 ILE A N 1
ATOM 830 C CA . ILE A 1 101 ? 10.636 -0.390 -8.440 1.00 88.00 101 ILE A CA 1
ATOM 831 C C . ILE A 1 101 ? 12.007 -0.925 -8.846 1.00 88.00 101 ILE A C 1
ATOM 833 O O . ILE A 1 101 ? 12.265 -2.119 -8.688 1.00 88.00 101 ILE A O 1
ATOM 837 N N . GLN A 1 102 ? 12.903 -0.060 -9.322 1.00 88.69 102 GLN A N 1
ATOM 838 C CA . GLN A 1 102 ? 14.269 -0.456 -9.641 1.00 88.69 102 GLN A CA 1
ATOM 839 C C . GLN A 1 102 ? 14.979 -1.029 -8.405 1.00 88.69 102 GLN A C 1
ATOM 841 O O . GLN A 1 102 ? 15.519 -2.135 -8.475 1.00 88.69 102 GLN A O 1
ATOM 846 N N . TYR A 1 103 ? 14.907 -0.355 -7.256 1.00 88.81 103 TYR A N 1
ATOM 847 C CA . TYR A 1 103 ? 15.500 -0.862 -6.015 1.00 88.81 103 TYR A CA 1
ATOM 848 C C . TYR A 1 103 ? 14.846 -2.153 -5.508 1.00 88.81 103 TYR A C 1
ATOM 850 O O . TYR A 1 103 ? 15.545 -3.039 -5.009 1.00 88.81 103 TYR A O 1
ATOM 858 N N . LEU A 1 104 ? 13.526 -2.294 -5.666 1.00 86.38 104 LEU A N 1
ATOM 859 C CA . LEU A 1 104 ? 12.813 -3.539 -5.369 1.00 86.38 104 LEU A CA 1
ATOM 860 C C . LEU A 1 104 ? 13.310 -4.689 -6.253 1.00 86.38 104 LEU A C 1
ATOM 862 O O . LEU A 1 104 ? 13.580 -5.774 -5.745 1.00 86.38 104 LEU A O 1
ATOM 866 N N . SER A 1 105 ? 13.494 -4.444 -7.554 1.00 84.56 105 SER A N 1
ATOM 867 C CA . SER A 1 105 ? 13.984 -5.452 -8.504 1.00 84.56 105 SER A CA 1
ATOM 868 C C . SER A 1 105 ? 15.407 -5.927 -8.190 1.00 84.56 105 SER A C 1
ATOM 870 O O . SER A 1 105 ? 15.752 -7.076 -8.451 1.00 84.56 105 SER A O 1
ATOM 872 N N . GLN A 1 106 ? 16.216 -5.052 -7.588 1.00 87.81 106 GLN A N 1
ATOM 873 C CA . GLN A 1 106 ? 17.586 -5.334 -7.163 1.00 87.81 106 GLN A CA 1
ATOM 874 C C . GLN A 1 106 ? 17.662 -5.981 -5.768 1.00 87.81 106 GLN A C 1
ATOM 876 O O . GLN A 1 106 ? 18.755 -6.292 -5.304 1.00 87.81 106 GLN A O 1
ATOM 881 N N . GLY A 1 107 ? 16.528 -6.170 -5.079 1.00 83.56 107 GLY A N 1
ATOM 882 C CA . GLY A 1 107 ? 16.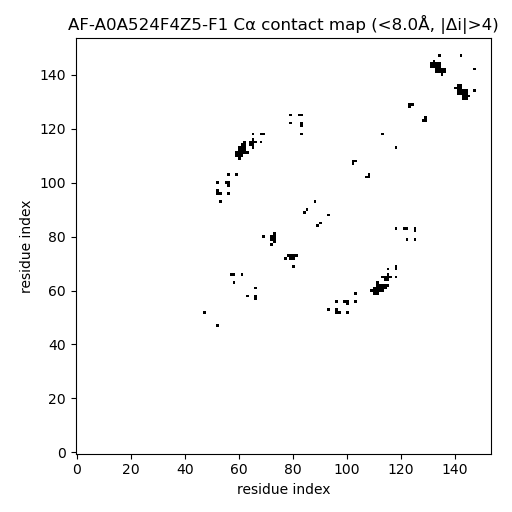490 -6.736 -3.726 1.00 83.56 107 GLY A CA 1
ATOM 883 C C . GLY A 1 107 ? 17.100 -5.830 -2.650 1.00 83.56 107 GLY A C 1
ATOM 884 O O . GLY A 1 107 ? 17.428 -6.301 -1.565 1.00 83.56 107 GLY A O 1
ATOM 885 N N . MET A 1 108 ? 17.266 -4.534 -2.932 1.00 86.12 108 MET A N 1
ATOM 886 C CA . MET A 1 108 ? 17.916 -3.580 -2.021 1.00 86.12 108 MET A CA 1
ATOM 887 C C . MET A 1 108 ? 16.987 -3.058 -0.918 1.00 86.12 108 MET A C 1
ATOM 889 O O . MET A 1 108 ? 17.441 -2.419 0.031 1.00 86.12 108 MET A O 1
ATOM 893 N N . LEU A 1 109 ? 15.685 -3.315 -1.035 1.00 84.25 109 LEU A N 1
ATOM 894 C CA . LEU A 1 109 ? 14.672 -2.873 -0.085 1.00 84.25 109 LEU A CA 1
ATOM 895 C C . LEU A 1 109 ? 14.123 -4.052 0.706 1.00 84.25 109 LEU A C 1
ATOM 897 O O . LEU A 1 109 ? 13.918 -5.145 0.180 1.00 84.25 109 LEU A O 1
ATOM 901 N N . ARG A 1 110 ? 13.840 -3.802 1.986 1.00 81.56 110 ARG A N 1
ATOM 902 C CA . ARG A 1 110 ? 13.148 -4.774 2.831 1.00 81.56 110 ARG A CA 1
ATOM 903 C C . ARG A 1 110 ? 11.703 -4.902 2.352 1.00 81.56 110 ARG A C 1
ATOM 905 O O . ARG A 1 110 ? 11.002 -3.902 2.227 1.00 81.56 110 ARG A O 1
ATOM 912 N N . SER A 1 111 ? 11.276 -6.127 2.087 1.00 83.75 111 SER A N 1
ATOM 913 C CA . SER A 1 111 ? 9.891 -6.452 1.757 1.00 83.75 111 SER A CA 1
ATOM 914 C C . SER A 1 111 ? 9.089 -6.778 3.017 1.00 83.75 111 SER A C 1
ATOM 916 O O . SER A 1 111 ? 9.666 -7.052 4.072 1.00 83.75 111 SER A O 1
ATOM 918 N N . ASN A 1 112 ? 7.758 -6.758 2.909 1.00 84.81 112 ASN A N 1
ATOM 919 C CA . ASN A 1 112 ? 6.836 -7.177 3.974 1.00 84.81 112 ASN A CA 1
ATOM 920 C C . ASN A 1 112 ? 7.011 -6.419 5.305 1.00 84.81 112 ASN A C 1
ATOM 922 O O . ASN A 1 112 ? 6.839 -6.982 6.384 1.00 84.81 112 ASN A O 1
ATOM 926 N N . ILE A 1 113 ? 7.373 -5.138 5.232 1.00 87.88 113 ILE A N 1
ATOM 927 C CA . ILE A 1 113 ? 7.559 -4.279 6.408 1.00 87.88 113 ILE A CA 1
ATOM 928 C C . ILE A 1 113 ? 6.211 -4.001 7.083 1.00 87.88 113 ILE A C 1
ATOM 930 O O . ILE A 1 113 ? 6.150 -3.870 8.306 1.00 87.88 113 ILE A O 1
ATOM 934 N N . ILE A 1 114 ? 5.146 -3.881 6.284 1.00 90.50 114 ILE A N 1
ATOM 935 C CA . ILE A 1 114 ? 3.837 -3.452 6.760 1.00 90.50 114 ILE A CA 1
ATOM 936 C C . ILE A 1 114 ? 2.936 -4.654 7.002 1.00 90.50 114 ILE A C 1
ATOM 938 O O . ILE A 1 114 ? 2.530 -5.339 6.061 1.00 90.50 114 ILE A O 1
ATOM 942 N N . ASP A 1 115 ? 2.600 -4.871 8.268 1.00 94.00 115 ASP A N 1
ATOM 943 C CA . ASP A 1 115 ? 1.724 -5.959 8.686 1.00 94.00 115 ASP A CA 1
ATOM 944 C C . ASP A 1 115 ? 0.240 -5.548 8.711 1.00 94.00 115 ASP A C 1
ATOM 946 O O . ASP A 1 115 ? -0.113 -4.365 8.750 1.00 94.00 115 ASP A O 1
ATOM 950 N N . MET A 1 116 ? -0.653 -6.538 8.727 1.00 94.00 116 MET A N 1
ATOM 951 C CA . MET A 1 116 ? -2.103 -6.347 8.739 1.00 94.00 116 MET A CA 1
ATOM 952 C C . MET A 1 116 ? -2.540 -5.485 9.926 1.00 94.00 116 MET A C 1
ATOM 954 O O . MET A 1 116 ? -3.369 -4.585 9.765 1.00 94.00 116 MET A O 1
ATOM 958 N N . LEU A 1 117 ? -1.939 -5.708 11.101 1.00 92.44 117 LEU A N 1
ATOM 959 C CA . LEU A 1 117 ? -2.224 -4.930 12.305 1.00 92.44 117 LEU A CA 1
ATOM 960 C C . LEU A 1 117 ? -1.963 -3.433 12.090 1.00 92.44 117 LEU A C 1
ATOM 962 O O . LEU A 1 117 ? -2.729 -2.597 12.567 1.00 92.44 117 LEU A O 1
ATOM 966 N N . GLN A 1 118 ? -0.910 -3.080 11.352 1.00 92.94 118 GLN A N 1
ATOM 967 C CA . GLN A 1 118 ? -0.578 -1.683 11.082 1.00 92.94 118 GLN A CA 1
ATOM 968 C C . GLN A 1 118 ? -1.607 -1.036 10.148 1.00 92.94 118 GLN A C 1
ATOM 970 O O . GLN A 1 118 ? -2.016 0.098 10.392 1.00 92.94 118 GLN A O 1
ATOM 975 N N . ILE A 1 119 ? -2.100 -1.760 9.138 1.00 93.44 119 ILE A N 1
ATOM 976 C CA . ILE A 1 119 ? -3.181 -1.264 8.271 1.00 93.44 119 ILE A CA 1
ATOM 977 C C . ILE A 1 119 ? -4.475 -1.050 9.069 1.00 93.44 119 ILE A C 1
ATOM 979 O O . ILE A 1 119 ? -5.111 -0.006 8.931 1.00 93.44 119 ILE A O 1
ATOM 983 N N . GLN A 1 120 ? -4.830 -1.975 9.965 1.00 93.06 120 GLN A N 1
ATOM 984 C CA . GLN A 1 120 ? -5.986 -1.818 10.859 1.00 93.06 120 GLN A CA 1
ATOM 985 C C . GLN A 1 120 ? -5.837 -0.618 11.804 1.00 93.06 120 GLN A C 1
ATOM 987 O O . GLN A 1 120 ? -6.794 0.113 12.063 1.00 93.06 120 GLN A O 1
ATOM 992 N N . GLN A 1 121 ? -4.634 -0.388 12.332 1.00 91.75 121 GLN A N 1
ATOM 993 C CA . GLN A 1 121 ? -4.353 0.783 13.162 1.00 91.75 121 GLN A CA 1
ATOM 994 C C . GLN A 1 121 ? -4.485 2.086 12.367 1.00 91.75 121 GLN A C 1
ATOM 996 O O . GLN A 1 121 ? -5.035 3.056 12.891 1.00 91.75 121 GLN A O 1
ATOM 1001 N N . LEU A 1 122 ? -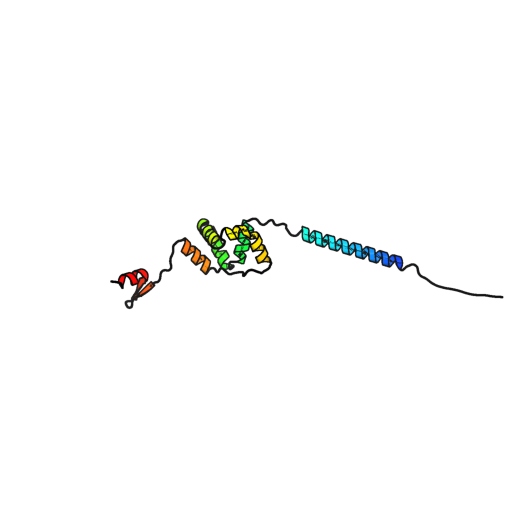4.025 2.113 11.111 1.00 92.06 122 LEU A N 1
ATOM 1002 C CA . LEU A 1 122 ? -4.187 3.264 10.222 1.00 92.06 122 LEU A CA 1
ATOM 1003 C C . LEU A 1 122 ? -5.661 3.548 9.929 1.00 92.06 122 LEU A C 1
ATOM 1005 O O . LEU A 1 122 ? -6.090 4.690 10.074 1.00 92.06 122 LEU A O 1
ATOM 1009 N N . GLU A 1 123 ? -6.441 2.520 9.600 1.00 92.31 123 GLU A N 1
ATOM 1010 C CA . GLU A 1 123 ? -7.893 2.622 9.424 1.00 92.31 123 GLU A CA 1
ATOM 1011 C C . GLU A 1 123 ? -8.557 3.235 10.663 1.00 92.31 123 GLU A C 1
ATOM 1013 O O . GLU A 1 123 ? -9.221 4.269 10.569 1.00 92.31 123 GLU A O 1
ATOM 1018 N N . ARG A 1 124 ? -8.306 2.669 11.850 1.00 90.56 124 ARG A N 1
ATOM 1019 C CA . ARG A 1 124 ? -8.858 3.186 13.111 1.00 90.56 124 ARG A CA 1
ATOM 1020 C C . ARG A 1 124 ? -8.449 4.629 13.376 1.00 90.56 124 ARG A C 1
ATOM 1022 O O . ARG A 1 124 ? -9.280 5.422 13.811 1.00 90.56 124 ARG A O 1
ATOM 1029 N N . LYS A 1 125 ? -7.192 4.982 13.103 1.00 89.44 125 LYS A N 1
ATOM 1030 C CA . LYS A 1 125 ? -6.673 6.343 13.282 1.00 89.44 125 LYS A CA 1
ATOM 1031 C C . LYS A 1 125 ? -7.379 7.339 12.363 1.00 89.44 125 LYS A C 1
ATOM 1033 O O . LYS A 1 125 ? -7.738 8.418 12.825 1.00 89.44 125 LYS A O 1
ATOM 1038 N N . ILE A 1 126 ? -7.596 6.986 11.096 1.00 89.06 126 ILE A N 1
ATOM 1039 C CA . ILE A 1 126 ? -8.289 7.850 10.127 1.00 89.06 126 ILE A CA 1
ATOM 1040 C C . ILE A 1 126 ? -9.765 8.015 10.504 1.00 89.06 126 ILE A C 1
ATOM 1042 O O . ILE A 1 126 ? -10.295 9.118 10.405 1.00 89.06 126 ILE A O 1
ATOM 1046 N N . LEU A 1 127 ? -10.400 6.948 10.996 1.00 88.75 127 LEU A N 1
ATOM 1047 C CA . LEU A 1 127 ? -11.775 6.970 11.502 1.00 88.75 127 LEU A CA 1
ATOM 1048 C C . LEU A 1 127 ? -11.916 7.662 12.872 1.00 88.75 127 LEU A C 1
ATOM 1050 O O . LEU A 1 127 ? -13.026 7.796 13.379 1.00 88.75 127 LEU A O 1
ATOM 1054 N N . GLY A 1 128 ? -10.813 8.086 13.499 1.00 83.38 128 GLY A N 1
ATOM 1055 C CA . GLY A 1 128 ? -10.828 8.721 14.821 1.00 83.38 128 GLY A CA 1
ATOM 1056 C C . GLY A 1 128 ? -11.129 7.761 15.981 1.00 83.38 128 GLY A C 1
ATOM 1057 O O . GLY A 1 128 ? -11.431 8.201 17.089 1.00 83.38 128 GLY A O 1
ATOM 1058 N N . ILE A 1 129 ? -11.031 6.448 15.761 1.00 79.75 129 ILE A N 1
ATOM 1059 C CA . ILE A 1 129 ? -11.279 5.415 16.770 1.00 79.75 129 ILE A CA 1
ATOM 1060 C C . ILE A 1 129 ? -10.003 5.211 17.596 1.00 79.75 129 ILE A C 1
ATOM 1062 O O . ILE A 1 129 ? -9.135 4.399 17.260 1.00 79.75 129 ILE A O 1
ATOM 1066 N N . GLY A 1 130 ? -9.893 5.950 18.700 1.00 69.25 130 GLY A N 1
ATOM 1067 C CA . GLY A 1 130 ? -8.765 5.858 19.627 1.00 69.25 130 GLY A CA 1
ATOM 1068 C C . GLY A 1 130 ? -8.674 4.522 20.390 1.00 69.25 130 GLY A C 1
ATOM 1069 O O . GLY A 1 130 ? -9.625 3.730 20.416 1.00 69.25 130 GLY A O 1
ATOM 1070 N N . PRO A 1 131 ? -7.523 4.240 21.025 1.00 66.88 131 PRO A N 1
ATOM 1071 C CA . PRO A 1 131 ? -7.408 3.145 21.981 1.00 66.88 131 PRO A CA 1
ATOM 1072 C C . PRO A 1 131 ? -8.269 3.447 23.216 1.00 66.88 131 PRO A C 1
ATOM 1074 O O . PRO A 1 131 ? -8.137 4.505 23.827 1.00 66.88 131 PRO A O 1
ATOM 1077 N N . LYS A 1 132 ? -9.149 2.512 23.587 1.00 71.12 132 LYS A N 1
ATOM 1078 C CA . LYS A 1 132 ? -9.949 2.585 24.815 1.00 71.12 132 LYS A CA 1
ATOM 1079 C C . LYS A 1 132 ? -9.289 1.698 25.865 1.00 71.12 132 LYS A C 1
ATOM 1081 O O . LYS A 1 132 ? -9.184 0.492 25.653 1.00 71.12 132 LYS A O 1
ATOM 1086 N N . ILE A 1 133 ? -8.820 2.287 26.962 1.00 77.75 133 ILE A N 1
ATOM 1087 C CA . ILE A 1 133 ? -8.184 1.545 28.056 1.00 77.75 133 ILE A CA 1
ATOM 1088 C C . ILE A 1 133 ? -9.223 1.383 29.154 1.00 77.75 133 ILE A C 1
ATOM 1090 O O . ILE A 1 133 ? -9.587 2.348 29.813 1.00 77.75 133 ILE A O 1
ATOM 1094 N N . THR A 1 134 ? -9.703 0.166 29.377 1.00 81.38 134 THR A N 1
ATOM 1095 C CA . THR A 1 134 ? -10.652 -0.114 30.459 1.00 81.38 134 THR A CA 1
ATOM 1096 C C . THR A 1 134 ? -9.915 -0.507 31.735 1.00 81.38 134 THR A C 1
ATOM 1098 O O . THR A 1 134 ? -9.146 -1.467 31.737 1.00 81.38 134 THR A O 1
ATOM 1101 N N . VAL A 1 135 ? -10.185 0.199 32.827 1.00 82.50 135 VAL A N 1
ATOM 1102 C CA . VAL A 1 135 ? -9.705 -0.093 34.179 1.00 82.50 135 VAL A CA 1
ATOM 1103 C C . VAL A 1 135 ? -10.791 -0.861 34.928 1.00 82.50 135 VAL A C 1
ATOM 1105 O O . VAL A 1 135 ? -11.920 -0.384 35.046 1.00 82.50 135 VAL A O 1
ATOM 1108 N N . LYS A 1 136 ? -10.454 -2.044 35.451 1.00 84.75 136 LYS A N 1
ATOM 1109 C CA . LYS A 1 136 ? -11.324 -2.783 36.375 1.00 84.75 136 LYS A CA 1
ATOM 1110 C C . LYS A 1 136 ? -11.138 -2.236 37.786 1.00 84.75 136 LYS A C 1
ATOM 1112 O O . LYS A 1 136 ? -10.028 -2.275 38.316 1.00 84.75 136 LYS A O 1
ATOM 1117 N N . LYS A 1 137 ? -12.213 -1.733 38.391 1.00 80.00 137 LYS A N 1
ATOM 1118 C CA . LYS A 1 137 ? -12.232 -1.375 39.811 1.00 80.00 137 LYS A CA 1
ATOM 1119 C C . LYS A 1 137 ? -12.289 -2.640 40.667 1.00 80.00 137 LYS A C 1
ATOM 1121 O O . LYS A 1 137 ? -12.707 -3.702 40.201 1.00 80.00 137 LYS A O 1
ATOM 1126 N N . ARG A 1 138 ? -11.884 -2.510 41.933 1.00 78.38 138 ARG A N 1
ATOM 1127 C CA . ARG A 1 138 ? -11.912 -3.597 42.929 1.00 78.38 138 ARG A CA 1
ATOM 1128 C C . ARG A 1 138 ? -13.326 -4.164 43.131 1.00 78.38 138 ARG A C 1
ATOM 1130 O O . ARG A 1 138 ? -13.465 -5.333 43.465 1.00 78.38 138 ARG A O 1
ATOM 1137 N N . ASP A 1 139 ? -14.332 -3.351 42.821 1.00 77.62 139 ASP A N 1
ATOM 1138 C CA . ASP A 1 139 ? -15.761 -3.633 42.979 1.00 77.62 139 ASP A CA 1
ATOM 1139 C C . ASP A 1 139 ? -16.367 -4.355 41.75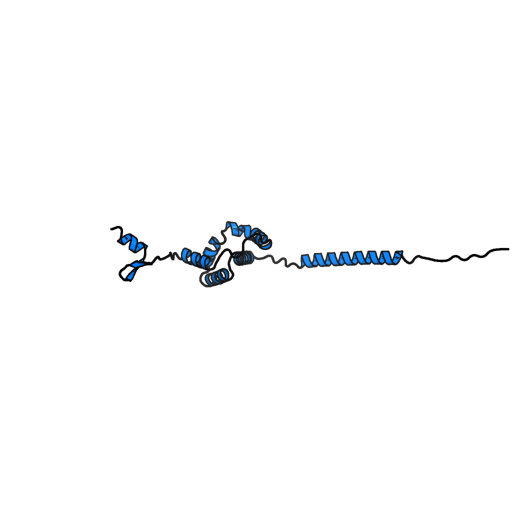5 1.00 77.62 139 ASP A C 1
ATOM 1141 O O . ASP A 1 139 ? -17.567 -4.598 41.696 1.00 77.62 139 ASP A O 1
ATOM 1145 N N . GLY A 1 140 ? -15.546 -4.698 40.753 1.00 75.50 140 GLY A N 1
ATOM 1146 C CA . GLY A 1 140 ? -15.953 -5.448 39.559 1.00 75.50 140 GLY A CA 1
ATOM 1147 C C . GLY A 1 140 ? -16.403 -4.590 38.371 1.00 75.50 140 GLY A C 1
ATOM 1148 O O . GLY A 1 140 ? -16.430 -5.078 37.240 1.00 75.50 140 GLY A O 1
ATOM 1149 N N . GLU A 1 141 ? -16.680 -3.301 38.576 1.00 78.00 141 GLU A N 1
ATOM 1150 C CA . GLU A 1 141 ? -17.056 -2.387 37.495 1.00 78.00 141 GLU A CA 1
ATOM 1151 C C . GLU A 1 141 ? -15.855 -1.990 36.623 1.00 78.00 141 GLU A C 1
ATOM 1153 O O . GLU A 1 141 ? -14.775 -1.648 37.113 1.00 78.00 141 GLU A O 1
ATOM 1158 N N . SER A 1 142 ? -16.044 -2.008 35.301 1.00 79.69 142 SER A N 1
ATOM 1159 C CA . SER A 1 142 ? -15.037 -1.560 34.333 1.00 79.69 142 SER A CA 1
ATOM 1160 C C . SER A 1 142 ? -15.336 -0.128 33.892 1.00 79.69 142 SER A C 1
ATOM 1162 O O . SER A 1 142 ? -16.411 0.154 33.373 1.00 79.69 142 SER A O 1
ATOM 1164 N N . THR A 1 143 ? -14.388 0.788 34.082 1.00 81.75 143 THR A N 1
ATOM 1165 C CA . THR A 1 143 ? -14.491 2.202 33.674 1.00 81.75 143 THR A CA 1
ATOM 1166 C C . THR A 1 143 ? -13.370 2.543 32.691 1.00 81.75 143 THR A C 1
ATOM 1168 O O . THR A 1 143 ? -12.300 1.951 32.745 1.00 81.75 143 THR A O 1
ATOM 1171 N N . ASP A 1 144 ? -13.590 3.481 31.770 1.00 83.56 144 ASP A N 1
ATOM 1172 C CA . ASP A 1 144 ? -12.528 3.965 30.875 1.00 83.56 144 ASP A CA 1
ATOM 1173 C C . ASP A 1 144 ? -11.456 4.753 31.655 1.00 83.56 144 ASP A C 1
ATOM 1175 O O . ASP A 1 144 ? -11.788 5.519 32.563 1.00 83.56 144 ASP A O 1
ATOM 1179 N N . LEU A 1 145 ? -10.177 4.592 31.307 1.00 77.00 145 LEU A N 1
ATOM 1180 C CA . LEU A 1 145 ? -9.033 5.176 32.020 1.00 77.00 145 LEU A CA 1
ATOM 1181 C C . LEU A 1 145 ? -9.152 6.698 32.125 1.00 77.00 145 LEU A C 1
ATOM 1183 O O . LEU A 1 145 ? -8.885 7.270 33.177 1.00 77.00 145 LEU A O 1
ATOM 1187 N N . ASN A 1 146 ? -9.590 7.354 31.050 1.00 77.56 146 ASN A N 1
ATOM 1188 C CA . ASN A 1 146 ? -9.740 8.807 31.022 1.00 77.56 146 ASN A CA 1
ATOM 1189 C C . ASN A 1 146 ? -10.802 9.282 32.032 1.00 77.56 146 ASN A C 1
ATOM 1191 O O . ASN A 1 146 ? -10.585 10.236 32.778 1.00 77.56 146 ASN A O 1
ATOM 1195 N N . SER A 1 147 ? -11.927 8.569 32.118 1.00 79.75 147 SER A N 1
ATOM 1196 C CA . SER A 1 147 ? -12.963 8.831 33.121 1.00 79.75 147 SER A CA 1
ATOM 1197 C C . SER A 1 147 ? -12.471 8.530 34.540 1.00 79.75 147 SER A C 1
ATOM 1199 O O . SER A 1 147 ? -12.733 9.313 35.449 1.00 79.75 147 SER A O 1
ATOM 1201 N N . PHE A 1 148 ? -11.714 7.443 34.721 1.00 81.19 148 PHE A N 1
ATOM 1202 C CA . PHE A 1 148 ? -11.139 7.053 36.010 1.00 81.19 148 PHE A CA 1
ATOM 1203 C C . PHE A 1 148 ? -10.150 8.099 36.554 1.00 81.19 148 PHE A C 1
ATOM 1205 O O . PHE A 1 148 ? -10.257 8.511 37.711 1.00 81.19 148 PHE A O 1
ATOM 1212 N N . LEU A 1 149 ? -9.231 8.592 35.716 1.00 81.31 149 LEU A N 1
ATOM 1213 C CA . LEU A 1 149 ? -8.262 9.626 36.096 1.00 81.31 149 LEU A CA 1
ATOM 1214 C C . LEU A 1 149 ? -8.943 10.953 36.461 1.00 81.31 149 LEU A C 1
ATOM 1216 O O . LEU A 1 149 ? -8.535 11.611 37.414 1.00 81.31 149 LEU A O 1
ATOM 1220 N N . LYS A 1 150 ? -10.013 11.330 35.752 1.00 82.75 150 LYS A N 1
ATOM 1221 C CA . LYS A 1 150 ? -10.801 12.529 36.081 1.00 82.75 150 LYS A CA 1
ATOM 1222 C C . LYS A 1 150 ? -11.551 12.401 37.407 1.00 82.75 150 LYS A C 1
ATOM 1224 O O . LYS A 1 150 ? -11.686 13.399 38.106 1.00 82.75 150 LYS A O 1
ATOM 1229 N N . SER A 1 151 ? -12.032 11.205 37.758 1.00 76.50 151 SER A N 1
ATOM 1230 C CA . SER A 1 151 ? -12.726 10.979 39.033 1.00 76.50 151 SER A CA 1
ATOM 1231 C C . SER A 1 151 ? -11.801 10.950 40.252 1.00 76.50 151 SER A C 1
ATOM 1233 O O . SER A 1 151 ? -12.262 11.279 41.336 1.00 76.50 151 SER A O 1
ATOM 1235 N N . ASN A 1 152 ? -10.523 10.589 40.083 1.00 64.69 152 ASN A N 1
ATOM 1236 C CA . ASN A 1 152 ? -9.550 10.481 41.182 1.00 64.69 152 ASN A CA 1
ATOM 1237 C C . ASN A 1 152 ? -8.777 11.780 41.483 1.00 64.69 152 ASN A C 1
ATOM 1239 O O . ASN A 1 152 ? -8.064 11.832 42.476 1.00 64.69 152 ASN A O 1
ATOM 1243 N N . ASN A 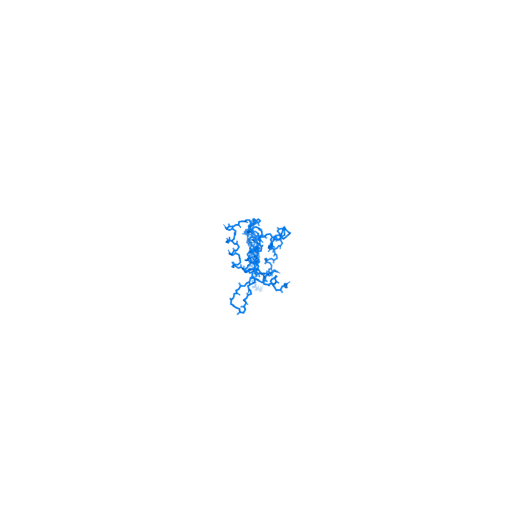1 153 ? -8.883 12.806 40.629 1.00 63.69 153 ASN A N 1
ATOM 1244 C CA . ASN A 1 153 ? -8.239 14.118 40.815 1.00 63.69 153 ASN A CA 1
ATOM 1245 C C . ASN A 1 153 ? -9.170 15.160 41.477 1.00 63.69 153 ASN A C 1
ATOM 1247 O O . ASN A 1 153 ? -8.988 16.363 41.289 1.00 63.69 153 ASN A O 1
ATOM 1251 N N . LYS A 1 154 ? -10.187 14.707 42.214 1.00 50.53 154 LYS A N 1
ATOM 1252 C CA . LYS A 1 154 ? -11.055 15.527 43.070 1.00 50.53 154 LYS A CA 1
ATOM 1253 C C . LYS A 1 154 ? -10.834 15.132 44.520 1.00 50.53 154 LYS A C 1
ATOM 1255 O O . LYS A 1 154 ? -10.882 16.052 45.361 1.00 50.53 154 LYS A O 1
#

Mean predicted aligned error: 15.99 Å

Foldseek 3Di:
DDDDDDDDDDDDPPPVVVVVVVVVVVVVVVVVVVVVVVVVVPPPPPPDDLVSLLLVLCQFAADPVLSVVLVVCCVVDVVLSVQLSCVVQPPVNSVCSVVVVVCVVVVVDHGNNHYNVNSVVSSCVVVVNDDFDWDQDPVRDTDTPVVVVVVVVD

Sequence (154 aa):
MHDSEETSSNPKDGESEEVDHELEKIRLKRMESLLRQQQQSQRPNTSYTQQDKIRMVLQAIMTPEAFRYYLSIKDRDENLANRILQIVLPPTVMRELDLLIQYLSQGMLRSNIIDMLQIQQLERKILGIGPKITVKKRDGESTDLNSFLKSNNK

Radius of gyration: 36.76 Å; Cα contacts (8 Å, |Δi|>4): 90; chains: 1; bounding box: 89×62×111 Å